Protein AF-A0A7W7R5I1-F1 (afdb_monomer_lite)

Secondary structure (DSSP, 8-state):
--TT-TTGGGS-S-TT----PPPTTHHHHHHHHHHHHH-HHHHHHHHHHHHHHHHHHHHHHTTTTTS-S-SSHHHHHHHHHHHHHHHHHHHHHHTT-EEETTEEE--PPP-

Organism: Kitasatospora kifunensis (NCBI:txid58351)

pLDDT: mean 91.66, std 8.2, range [49.97, 98.31]

InterPro domains:
  IPR025668 Transposase DDE domain [PF13751] (2-93)

Foldseek 3Di:
DLVPDPCNVVFDPDPVGDDDDDDPCNVVVVVVVVCCVPPVVNVVVCVVCVVVVVVLVCQLCPPPNPDFDDPDPVNSVVVSVVSSVVVVVVVQVVQAFDADPNDTDGDDDDD

Structure (mmCIF, N/CA/C/O backbone):
data_AF-A0A7W7R5I1-F1
#
_entry.id   AF-A0A7W7R5I1-F1
#
loop_
_atom_site.group_PDB
_atom_site.id
_atom_site.type_symbol
_atom_site.label_atom_id
_atom_site.label_alt_id
_atom_site.label_comp_id
_atom_site.label_asym_id
_atom_site.label_entity_id
_atom_site.label_seq_id
_atom_site.pdbx_PDB_ins_code
_atom_site.Cartn_x
_atom_site.Cartn_y
_atom_site.Cartn_z
_atom_site.occupancy
_atom_site.B_iso_or_equiv
_atom_site.auth_seq_id
_atom_site.auth_comp_id
_atom_site.auth_asym_id
_atom_site.auth_atom_id
_atom_site.pdbx_PDB_model_num
ATOM 1 N N . MET A 1 1 ? 39.784 -11.192 -30.274 1.00 63.62 1 MET A N 1
ATOM 2 C CA . MET A 1 1 ? 38.927 -10.208 -30.974 1.00 63.62 1 MET A CA 1
ATOM 3 C C . MET A 1 1 ? 38.379 -9.134 -30.011 1.00 63.62 1 MET A C 1
ATOM 5 O O . MET A 1 1 ? 37.207 -8.807 -30.057 1.00 63.62 1 MET A O 1
ATOM 9 N N . CYS A 1 2 ? 39.232 -8.565 -29.139 1.00 77.31 2 CYS A N 1
ATOM 10 C CA . CYS A 1 2 ? 38.885 -7.428 -28.259 1.00 77.31 2 CYS A CA 1
ATOM 11 C C . CYS A 1 2 ? 39.821 -6.221 -28.457 1.00 77.31 2 CYS A C 1
ATOM 13 O O . CYS A 1 2 ? 39.472 -5.108 -28.085 1.00 77.31 2 CYS A O 1
ATOM 15 N N . ALA A 1 3 ? 41.011 -6.432 -29.035 1.00 81.00 3 ALA A N 1
ATOM 16 C CA . ALA A 1 3 ? 42.006 -5.384 -29.261 1.00 81.00 3 ALA A CA 1
ATOM 17 C C . ALA A 1 3 ? 41.566 -4.351 -30.312 1.00 81.00 3 ALA A C 1
ATOM 19 O O . ALA A 1 3 ? 41.940 -3.193 -30.207 1.00 81.00 3 ALA A O 1
ATOM 20 N N . THR A 1 4 ? 40.741 -4.767 -31.274 1.00 89.06 4 THR A N 1
ATOM 21 C CA . THR A 1 4 ? 40.214 -3.937 -32.367 1.00 89.06 4 THR A CA 1
ATOM 22 C C . THR A 1 4 ? 38.795 -3.422 -32.107 1.00 89.06 4 THR A C 1
ATOM 24 O O . THR A 1 4 ? 38.190 -2.821 -32.987 1.00 89.06 4 THR A O 1
ATOM 27 N N . CYS A 1 5 ? 38.228 -3.672 -30.920 1.00 85.81 5 CYS A N 1
ATOM 28 C CA . CYS A 1 5 ? 36.870 -3.238 -30.605 1.00 85.81 5 CYS A CA 1
ATOM 29 C C . CYS A 1 5 ? 36.861 -1.736 -30.261 1.00 85.81 5 CYS A C 1
ATOM 31 O O . CYS A 1 5 ? 37.492 -1.355 -29.273 1.00 85.81 5 CYS A O 1
ATOM 33 N N . PRO A 1 6 ? 36.103 -0.889 -30.983 1.00 90.69 6 PRO A N 1
ATOM 34 C CA . PRO A 1 6 ? 36.037 0.552 -30.715 1.00 90.69 6 PRO A CA 1
ATOM 35 C C . PRO A 1 6 ? 35.393 0.897 -29.360 1.00 90.69 6 PRO A C 1
ATOM 37 O O . PRO A 1 6 ? 35.476 2.029 -28.901 1.00 90.69 6 PRO A O 1
ATOM 40 N N . LEU A 1 7 ? 34.758 -0.075 -28.695 1.00 88.75 7 LEU A N 1
ATOM 41 C CA . LEU A 1 7 ? 34.135 0.082 -27.377 1.00 88.75 7 LEU A CA 1
ATOM 42 C C . LEU A 1 7 ? 34.965 -0.537 -26.240 1.00 88.75 7 LEU A C 1
ATOM 44 O O . LEU A 1 7 ? 34.457 -0.672 -25.126 1.00 88.75 7 LEU A O 1
ATOM 48 N N . LYS A 1 8 ? 36.223 -0.930 -26.493 1.00 85.94 8 LYS A N 1
ATOM 49 C CA . LYS A 1 8 ? 37.097 -1.600 -25.511 1.00 85.94 8 LYS A CA 1
ATOM 50 C C . LYS A 1 8 ? 37.211 -0.818 -24.199 1.00 85.94 8 LYS A C 1
ATOM 52 O O . LYS A 1 8 ? 37.099 -1.426 -23.137 1.00 85.94 8 LYS A O 1
ATOM 57 N N . ASP A 1 9 ? 37.331 0.505 -24.272 1.00 87.00 9 ASP A N 1
ATOM 58 C CA . ASP A 1 9 ? 37.457 1.375 -23.091 1.00 87.00 9 ASP A CA 1
ATOM 59 C C . ASP A 1 9 ? 36.177 1.428 -22.244 1.00 87.00 9 ASP A C 1
ATOM 61 O O . ASP A 1 9 ? 36.212 1.752 -21.060 1.00 87.00 9 ASP A O 1
ATOM 65 N N . ARG A 1 10 ? 35.034 1.053 -22.830 1.00 87.50 10 ARG A N 1
ATOM 66 C CA . ARG A 1 10 ? 33.732 0.951 -22.153 1.00 87.50 10 ARG A CA 1
ATOM 67 C C . ARG A 1 10 ? 33.376 -0.487 -21.773 1.00 87.50 10 ARG A C 1
ATOM 69 O O . ARG A 1 10 ? 32.269 -0.740 -21.294 1.00 87.50 10 ARG A O 1
ATOM 76 N N . CYS A 1 11 ? 34.276 -1.437 -22.018 1.00 87.06 11 CYS A N 1
ATOM 77 C CA . CYS A 1 11 ? 34.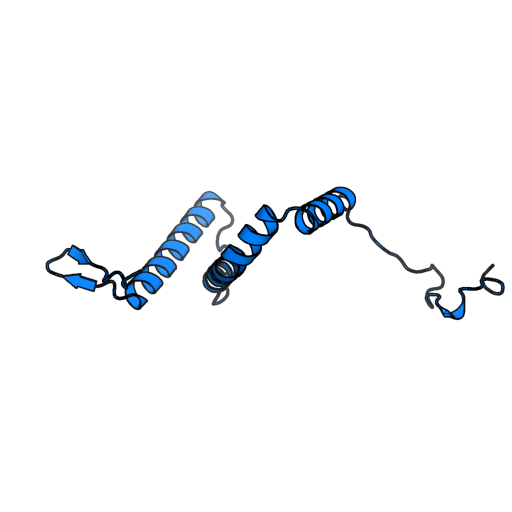017 -2.848 -21.795 1.00 87.06 11 CYS A CA 1
ATOM 78 C C . CYS A 1 11 ? 34.164 -3.230 -20.315 1.00 87.06 11 CYS A C 1
ATOM 80 O O . CYS A 1 11 ? 34.854 -2.608 -19.510 1.00 87.06 11 CYS A O 1
ATOM 82 N N . THR A 1 12 ? 33.497 -4.317 -19.961 1.00 86.44 12 THR A N 1
ATOM 83 C CA . THR A 1 12 ? 33.600 -4.987 -18.667 1.00 86.44 12 THR A CA 1
ATOM 84 C C . THR A 1 12 ? 34.975 -5.652 -18.540 1.00 86.44 12 THR A C 1
ATOM 86 O O . THR A 1 12 ? 35.450 -6.273 -19.487 1.00 86.44 12 THR A O 1
ATOM 89 N N . ARG A 1 13 ? 35.573 -5.629 -17.342 1.00 85.62 13 ARG A N 1
ATOM 90 C CA . ARG A 1 13 ? 36.823 -6.359 -17.049 1.00 85.62 13 ARG A CA 1
ATOM 91 C C . ARG A 1 13 ? 36.653 -7.886 -16.959 1.00 85.62 13 ARG A C 1
ATOM 93 O O . ARG A 1 13 ? 37.645 -8.599 -16.831 1.00 85.62 13 ARG A O 1
ATOM 100 N N . SER A 1 14 ? 35.420 -8.396 -17.003 1.00 86.06 14 SER A N 1
ATOM 101 C CA . SER A 1 14 ? 35.146 -9.835 -16.976 1.00 86.06 14 SER A CA 1
ATOM 102 C C . SER A 1 14 ? 35.659 -10.520 -18.241 1.00 86.06 14 SER A C 1
ATOM 104 O O . SER A 1 14 ? 35.306 -10.129 -19.355 1.00 86.06 14 SER A O 1
ATOM 106 N N . LYS A 1 15 ? 36.432 -11.595 -18.058 1.00 82.19 15 LYS A N 1
ATOM 107 C CA . LYS A 1 15 ? 36.947 -12.439 -19.148 1.00 82.19 15 LYS A CA 1
ATOM 108 C C . LYS A 1 15 ? 35.839 -13.209 -19.877 1.00 82.19 15 LYS A C 1
ATOM 110 O O . LYS A 1 15 ? 36.008 -13.534 -21.045 1.00 82.19 15 LYS A O 1
ATOM 115 N N . THR A 1 16 ? 34.718 -13.474 -19.205 1.00 83.44 16 THR A N 1
ATOM 116 C CA . THR A 1 16 ? 33.526 -14.139 -19.764 1.00 83.44 16 THR A CA 1
ATOM 117 C C . THR A 1 16 ? 32.436 -13.146 -20.181 1.00 83.44 16 THR A C 1
ATOM 119 O O . THR A 1 16 ? 31.349 -13.547 -20.584 1.00 83.44 16 THR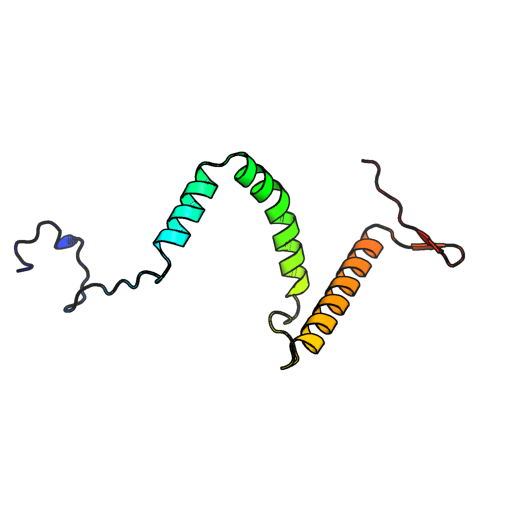 A O 1
ATOM 122 N N . GLY A 1 17 ? 32.720 -11.842 -20.102 1.00 83.56 17 GLY A N 1
ATOM 123 C CA . GLY A 1 17 ? 31.752 -10.783 -20.374 1.00 83.56 17 GLY A CA 1
ATOM 124 C C . GLY A 1 17 ? 30.833 -10.470 -19.188 1.00 83.56 17 GLY A C 1
ATOM 125 O O . GLY A 1 17 ? 30.932 -11.053 -18.105 1.00 83.56 17 GLY A O 1
ATOM 126 N N . ARG A 1 18 ? 29.951 -9.483 -19.382 1.00 86.75 18 ARG A N 1
ATOM 127 C CA . ARG A 1 18 ? 28.916 -9.109 -18.407 1.00 86.75 18 ARG A CA 1
ATOM 128 C C . ARG A 1 18 ? 27.740 -10.054 -18.574 1.00 86.75 18 ARG A C 1
ATOM 130 O O . ARG A 1 18 ? 27.120 -10.079 -19.631 1.00 86.75 18 ARG A O 1
ATOM 137 N N . VAL A 1 19 ? 27.399 -10.759 -17.503 1.00 86.62 19 VAL A N 1
ATOM 138 C CA . VAL A 1 19 ? 26.139 -11.493 -17.425 1.00 86.62 19 VAL A CA 1
ATOM 139 C C . VAL A 1 19 ? 25.035 -10.492 -17.102 1.00 86.62 19 VAL A C 1
ATOM 141 O O . VAL A 1 19 ? 25.127 -9.743 -16.128 1.00 86.62 19 VAL A O 1
ATOM 144 N N . PHE A 1 20 ? 24.010 -10.446 -17.946 1.00 87.38 20 PHE A N 1
ATOM 145 C CA . PHE A 1 20 ? 22.807 -9.663 -17.706 1.00 87.38 20 PHE A CA 1
ATOM 146 C C . PHE A 1 20 ? 21.599 -10.582 -17.823 1.00 87.38 20 PHE A C 1
ATOM 148 O O . PHE A 1 20 ? 21.306 -11.093 -18.900 1.00 87.38 20 PHE A O 1
ATOM 155 N N . SER A 1 21 ? 20.918 -10.793 -16.702 1.00 90.00 21 SER A N 1
ATOM 156 C CA . SER A 1 21 ? 19.688 -11.572 -16.666 1.00 90.00 21 SER A CA 1
ATOM 157 C C . SER A 1 21 ? 18.507 -10.640 -16.876 1.00 90.00 21 SER A C 1
ATOM 159 O O . SER A 1 21 ? 18.267 -9.733 -16.077 1.00 90.00 21 SER A O 1
ATOM 161 N N . VAL A 1 22 ? 17.767 -10.873 -17.953 1.00 90.06 22 VAL A N 1
ATOM 162 C CA . VAL A 1 22 ? 16.490 -10.211 -18.206 1.00 90.06 22 VAL A CA 1
ATOM 163 C C . VAL A 1 22 ? 15.392 -11.032 -17.539 1.00 90.06 22 VAL A C 1
ATOM 165 O O . VAL A 1 22 ? 15.409 -12.260 -17.589 1.00 90.06 22 VAL A O 1
ATOM 168 N N . HIS A 1 23 ? 14.450 -10.361 -16.877 1.00 92.31 23 HIS A N 1
ATOM 169 C CA . HIS A 1 23 ? 13.291 -11.027 -16.286 1.00 92.31 23 HIS A CA 1
ATOM 170 C C . HIS A 1 23 ? 12.477 -11.731 -17.383 1.00 92.31 23 HIS A C 1
ATOM 172 O O . HIS A 1 23 ? 12.269 -11.144 -18.442 1.00 92.31 23 HIS A O 1
ATOM 178 N N . ALA A 1 24 ? 11.976 -12.945 -17.135 1.00 95.00 24 ALA A N 1
ATOM 179 C CA . ALA A 1 24 ? 11.271 -13.733 -18.156 1.00 95.00 24 ALA A CA 1
ATOM 180 C C . ALA A 1 24 ? 10.056 -12.995 -18.761 1.00 95.00 24 ALA A C 1
ATOM 182 O O . ALA A 1 24 ? 9.727 -13.174 -19.924 1.00 95.00 24 ALA A O 1
ATOM 183 N N . GLN A 1 25 ? 9.421 -12.120 -17.978 1.00 96.31 25 GLN A N 1
ATOM 184 C CA . GLN A 1 25 ? 8.288 -11.280 -18.381 1.00 96.31 25 GLN A CA 1
ATOM 185 C C . GLN A 1 25 ? 8.690 -9.829 -18.710 1.00 96.31 25 GLN A C 1
ATOM 187 O O . GLN A 1 25 ? 7.909 -8.906 -18.478 1.00 96.31 25 GLN A O 1
ATOM 192 N N . TYR A 1 26 ? 9.917 -9.585 -19.177 1.00 95.19 26 TYR A N 1
ATOM 193 C CA . TYR A 1 26 ? 10.402 -8.225 -19.440 1.00 95.19 26 TYR A CA 1
ATOM 194 C C . TYR A 1 26 ? 9.487 -7.435 -20.375 1.00 95.19 26 TYR A C 1
ATOM 196 O O . TYR A 1 26 ? 9.171 -6.289 -20.062 1.00 95.19 26 TYR A O 1
ATOM 204 N N . ASP A 1 27 ? 9.005 -8.054 -21.450 1.00 96.50 27 ASP A N 1
ATOM 205 C CA . ASP A 1 27 ? 8.152 -7.372 -22.424 1.00 96.50 27 ASP A CA 1
ATOM 206 C C . ASP A 1 27 ? 6.823 -6.924 -21.806 1.00 96.50 27 ASP A C 1
ATOM 208 O O . ASP A 1 27 ? 6.394 -5.795 -22.033 1.00 96.50 27 ASP A O 1
ATOM 212 N N . LEU A 1 28 ? 6.229 -7.741 -20.924 1.00 96.75 28 LEU A N 1
ATOM 213 C CA . LEU A 1 28 ? 5.031 -7.362 -20.164 1.00 96.75 28 LEU A CA 1
ATOM 214 C C . LEU A 1 28 ? 5.310 -6.171 -19.238 1.00 96.75 28 LEU A C 1
ATOM 216 O O . LEU A 1 28 ? 4.542 -5.212 -19.195 1.00 96.75 28 LEU A O 1
ATOM 220 N N . LEU A 1 29 ? 6.434 -6.202 -18.516 1.00 96.12 29 LEU A N 1
ATOM 221 C CA . LEU A 1 29 ? 6.826 -5.103 -17.631 1.00 96.12 29 LEU A CA 1
ATOM 222 C C . LEU A 1 29 ? 7.156 -3.826 -18.412 1.00 96.12 29 LEU A C 1
ATOM 224 O O . LEU A 1 29 ? 6.975 -2.726 -17.891 1.00 96.12 29 LEU A O 1
ATOM 228 N N . LYS A 1 30 ? 7.699 -3.946 -19.624 1.00 96.44 30 LYS A N 1
ATOM 229 C CA . LYS A 1 30 ? 7.965 -2.812 -20.508 1.00 96.44 30 LYS A CA 1
ATOM 230 C C . LYS A 1 30 ? 6.650 -2.219 -21.010 1.00 96.44 30 LYS A C 1
ATOM 232 O O . LYS A 1 30 ? 6.439 -1.031 -20.810 1.00 96.44 30 LYS A O 1
ATOM 237 N N . ALA A 1 31 ? 5.749 -3.043 -21.544 1.00 96.44 31 ALA A N 1
ATOM 238 C CA . ALA A 1 31 ? 4.438 -2.606 -22.021 1.00 96.44 31 ALA A CA 1
ATOM 239 C C . ALA A 1 31 ? 3.627 -1.895 -20.926 1.00 96.44 31 ALA A C 1
ATOM 241 O O . ALA A 1 31 ? 3.080 -0.825 -21.167 1.00 96.44 31 ALA A O 1
ATOM 242 N N . ALA A 1 32 ? 3.626 -2.425 -19.697 1.00 95.88 32 ALA A N 1
ATOM 243 C CA . ALA A 1 32 ? 2.955 -1.783 -18.566 1.00 95.88 32 ALA A CA 1
ATOM 244 C C . ALA A 1 32 ? 3.556 -0.408 -18.214 1.00 95.88 32 ALA A C 1
ATOM 246 O O . ALA A 1 32 ? 2.822 0.517 -17.872 1.00 95.88 32 ALA A O 1
ATOM 247 N N . ARG A 1 33 ? 4.887 -0.249 -18.303 1.00 95.44 33 ARG A N 1
ATOM 248 C CA . ARG A 1 33 ? 5.542 1.056 -18.100 1.00 95.44 33 ARG A CA 1
ATOM 249 C C . ARG A 1 33 ? 5.218 2.032 -19.219 1.00 95.44 33 ARG A C 1
ATOM 251 O O . ARG A 1 33 ? 4.989 3.199 -18.926 1.00 95.44 33 ARG A O 1
ATOM 258 N N . ASP A 1 34 ? 5.204 1.556 -20.459 1.00 96.69 34 ASP A N 1
ATOM 259 C CA . ASP A 1 34 ? 4.873 2.373 -21.623 1.00 96.69 34 ASP A CA 1
ATOM 260 C C . ASP A 1 34 ? 3.425 2.876 -21.505 1.00 96.69 34 ASP A C 1
ATOM 262 O O . ASP A 1 34 ? 3.204 4.082 -21.566 1.00 96.69 34 ASP A O 1
ATOM 266 N N . GLN A 1 35 ? 2.470 1.991 -21.187 1.00 95.25 35 GLN A N 1
ATOM 267 C CA . GLN A 1 35 ? 1.078 2.360 -20.909 1.00 95.25 35 GLN A CA 1
ATOM 268 C C . GLN A 1 35 ? 0.985 3.408 -19.792 1.00 95.25 35 GLN A C 1
ATOM 270 O O . GLN A 1 35 ? 0.392 4.465 -19.985 1.00 95.25 35 GLN A O 1
ATOM 275 N N . ALA A 1 36 ? 1.615 3.153 -18.642 1.00 94.56 36 ALA A N 1
ATOM 276 C CA . ALA A 1 36 ? 1.635 4.082 -17.512 1.00 94.56 36 ALA A CA 1
ATOM 277 C C . ALA A 1 36 ? 2.247 5.454 -17.865 1.00 94.56 36 ALA A C 1
ATOM 279 O O . ALA A 1 36 ? 1.859 6.481 -17.306 1.00 94.56 36 ALA A O 1
ATOM 280 N N . ALA A 1 37 ? 3.219 5.496 -18.779 1.00 94.81 37 ALA A N 1
ATOM 281 C CA . ALA A 1 37 ? 3.854 6.731 -19.229 1.00 94.81 37 ALA A CA 1
ATOM 282 C C . ALA A 1 37 ? 2.979 7.536 -20.204 1.00 94.81 37 ALA A C 1
ATOM 284 O O . ALA A 1 37 ? 3.119 8.759 -20.260 1.00 94.81 37 ALA A O 1
ATOM 285 N N . THR A 1 38 ? 2.081 6.881 -20.942 1.00 96.50 38 THR A N 1
ATOM 286 C CA . THR A 1 38 ? 1.253 7.521 -21.975 1.00 96.50 38 THR A CA 1
ATOM 287 C C . THR A 1 38 ? -0.194 7.766 -21.567 1.00 96.50 38 THR A C 1
ATOM 289 O O . THR A 1 38 ? -0.849 8.573 -22.213 1.00 96.50 38 THR A O 1
ATOM 292 N N . ASP A 1 39 ? -0.697 7.089 -20.536 1.00 97.19 39 ASP A N 1
ATOM 293 C CA . ASP A 1 39 ? -2.084 7.183 -20.067 1.00 97.19 39 ASP A CA 1
ATOM 294 C C . ASP A 1 39 ? -2.231 8.277 -18.982 1.00 97.19 39 ASP A C 1
ATOM 296 O O . ASP A 1 39 ? -1.769 8.087 -17.847 1.00 97.19 39 ASP A O 1
ATOM 300 N N . PRO A 1 40 ? -2.836 9.445 -19.290 1.00 96.25 40 PRO A N 1
ATOM 301 C CA . PRO A 1 40 ? -2.946 10.548 -18.337 1.00 96.25 40 PRO A CA 1
ATOM 302 C C . PRO A 1 40 ? -3.878 10.239 -17.161 1.00 96.25 40 PRO A C 1
ATOM 304 O O . PRO A 1 40 ? -3.608 10.696 -16.047 1.00 96.25 40 PRO A O 1
ATOM 307 N N . ASP A 1 41 ? -4.931 9.451 -17.385 1.00 96.31 41 ASP A N 1
ATOM 308 C CA . ASP A 1 41 ? -5.908 9.094 -16.355 1.00 96.31 41 ASP A CA 1
ATOM 309 C C . ASP A 1 41 ? -5.282 8.122 -15.357 1.00 96.31 41 ASP A C 1
ATOM 311 O O . ASP A 1 41 ? -5.340 8.355 -14.144 1.00 96.31 41 ASP A O 1
ATOM 315 N N . TRP A 1 42 ? -4.556 7.116 -15.858 1.00 94.75 42 TRP A N 1
ATOM 316 C CA . TRP A 1 42 ? -3.750 6.226 -15.022 1.00 94.75 42 TRP A CA 1
ATOM 317 C C . TRP A 1 42 ? -2.764 7.017 -14.158 1.00 94.75 42 TRP A C 1
ATOM 319 O O . TRP A 1 42 ? -2.641 6.783 -12.953 1.00 94.75 42 TRP A O 1
ATOM 329 N N . GLN A 1 43 ? -2.065 7.994 -14.744 1.00 96.31 43 GLN A N 1
ATOM 330 C CA . GLN A 1 43 ? -1.100 8.802 -14.000 1.00 96.31 43 GLN A CA 1
ATOM 331 C C . GLN A 1 43 ? -1.758 9.681 -12.941 1.00 96.31 43 GLN A C 1
ATOM 333 O O . GLN A 1 43 ? -1.207 9.830 -11.844 1.00 96.31 43 GLN A O 1
ATOM 338 N N . ALA A 1 44 ? -2.892 10.299 -13.266 1.00 96.50 44 ALA A N 1
ATOM 339 C CA . ALA A 1 44 ? -3.639 11.134 -12.338 1.00 96.50 44 ALA A CA 1
ATOM 340 C C . ALA A 1 44 ? -4.130 10.304 -11.147 1.00 96.50 44 ALA A C 1
ATOM 342 O O . ALA A 1 44 ? -3.902 10.686 -9.995 1.00 96.50 44 ALA A O 1
ATOM 343 N N . GLU A 1 45 ? -4.716 9.135 -11.410 1.00 95.25 45 GLU A N 1
ATOM 344 C CA . GLU A 1 45 ? -5.176 8.206 -10.381 1.00 95.25 45 GLU A CA 1
ATOM 345 C C . GLU A 1 45 ? -4.013 7.708 -9.513 1.00 95.25 45 GLU A C 1
ATOM 347 O O . GLU A 1 45 ? -4.054 7.821 -8.282 1.00 95.25 45 GLU A O 1
ATOM 352 N N . TYR A 1 46 ? -2.929 7.242 -10.138 1.00 94.56 46 TYR A N 1
ATOM 353 C CA . TYR A 1 46 ? -1.747 6.755 -9.433 1.00 94.56 46 TYR A CA 1
ATOM 354 C C . TYR A 1 46 ? -1.131 7.837 -8.542 1.00 94.56 46 TYR A C 1
ATOM 356 O O . TYR A 1 46 ? -0.849 7.585 -7.371 1.00 94.56 46 TYR A O 1
ATOM 364 N N . ARG A 1 47 ? -0.952 9.068 -9.040 1.00 94.38 47 ARG A N 1
ATOM 365 C CA . ARG A 1 47 ? -0.404 10.180 -8.239 1.00 94.38 47 ARG A CA 1
ATOM 366 C C . ARG A 1 47 ? -1.328 10.569 -7.088 1.00 94.38 47 ARG A C 1
ATOM 368 O O . ARG A 1 47 ? -0.832 10.845 -5.996 1.00 94.38 47 ARG A O 1
ATOM 375 N N . ARG A 1 48 ? -2.647 10.561 -7.308 1.00 96.00 48 ARG A N 1
ATOM 376 C CA . ARG A 1 48 ? -3.650 10.874 -6.280 1.00 96.00 48 ARG A CA 1
ATOM 377 C C . ARG A 1 48 ? -3.634 9.854 -5.144 1.00 96.00 48 ARG A C 1
ATOM 379 O O . ARG A 1 48 ? -3.639 10.240 -3.976 1.00 96.00 48 ARG A O 1
ATOM 386 N N . TRP A 1 49 ? -3.601 8.564 -5.471 1.00 95.38 49 TRP A N 1
ATOM 387 C CA . TRP A 1 49 ? -3.825 7.498 -4.489 1.00 95.38 49 TRP A CA 1
ATOM 388 C C . TRP A 1 49 ? -2.564 6.815 -3.980 1.00 95.38 49 TRP A C 1
ATOM 390 O O . TRP A 1 49 ? -2.591 6.227 -2.897 1.00 95.38 49 TRP A O 1
ATOM 400 N N . ARG A 1 50 ? -1.430 6.927 -4.674 1.00 95.06 50 ARG A N 1
ATOM 401 C CA . ARG A 1 50 ? -0.193 6.292 -4.213 1.00 95.06 50 ARG A CA 1
ATOM 402 C C . ARG A 1 50 ? 0.248 6.765 -2.825 1.00 95.06 50 ARG A C 1
ATOM 404 O O . ARG A 1 50 ? 0.499 5.901 -1.986 1.00 95.06 50 ARG A O 1
ATOM 411 N N . PRO A 1 51 ? 0.345 8.074 -2.522 1.00 95.94 51 PRO A N 1
ATOM 412 C CA . PRO A 1 51 ? 0.799 8.508 -1.202 1.00 95.94 51 PRO A CA 1
ATOM 413 C C . PRO A 1 51 ? -0.036 7.963 -0.024 1.00 95.94 51 PRO A C 1
ATOM 415 O O . PRO A 1 51 ? 0.571 7.482 0.940 1.00 95.94 51 PRO A O 1
ATOM 418 N N . PRO A 1 52 ? -1.388 7.997 -0.042 1.00 92.69 52 PRO A N 1
ATOM 419 C CA . PRO A 1 52 ? -2.171 7.396 1.036 1.00 92.69 52 PRO A CA 1
ATOM 420 C C . PRO A 1 52 ? -2.067 5.863 1.073 1.00 92.69 52 PRO A C 1
ATOM 422 O O . PRO A 1 52 ? -1.982 5.313 2.172 1.00 92.69 52 PRO A O 1
ATOM 425 N N . LEU A 1 53 ? -2.001 5.178 -0.077 1.00 93.38 53 LEU A N 1
ATOM 426 C CA . LEU A 1 53 ? -1.841 3.717 -0.132 1.00 93.38 53 LEU A CA 1
ATOM 427 C C . LEU A 1 53 ? -0.513 3.255 0.482 1.00 93.38 53 LEU A C 1
ATOM 429 O O . LEU A 1 53 ? -0.507 2.408 1.373 1.00 93.38 53 LEU A O 1
ATOM 433 N N . GLU A 1 54 ? 0.609 3.853 0.082 1.00 95.25 54 GLU A N 1
ATOM 434 C CA . GLU A 1 54 ? 1.943 3.521 0.611 1.00 95.25 54 GLU A CA 1
ATOM 435 C C . GLU A 1 54 ? 2.025 3.773 2.125 1.00 95.25 54 GLU A C 1
ATOM 437 O O . GLU A 1 54 ? 2.647 3.019 2.878 1.00 95.25 54 GLU A O 1
ATOM 442 N N . ARG A 1 55 ? 1.334 4.812 2.611 1.00 93.88 55 ARG A N 1
ATOM 443 C CA . ARG A 1 55 ? 1.219 5.098 4.045 1.00 93.88 55 ARG A CA 1
ATOM 444 C C . ARG A 1 55 ? 0.429 4.019 4.785 1.00 93.88 55 ARG A C 1
ATOM 446 O O . ARG A 1 55 ? 0.858 3.593 5.858 1.00 93.88 55 ARG A O 1
ATOM 453 N N . ALA A 1 56 ? -0.690 3.565 4.220 1.00 92.25 56 ALA A N 1
ATOM 454 C CA . ALA A 1 56 ? -1.480 2.476 4.788 1.00 92.25 56 ALA A CA 1
ATOM 455 C C . ALA A 1 56 ? -0.672 1.169 4.834 1.00 92.25 56 ALA A C 1
ATOM 457 O O . ALA A 1 56 ? -0.630 0.518 5.880 1.00 92.25 56 ALA A O 1
ATOM 458 N N . ILE A 1 57 ? 0.056 0.842 3.759 1.00 93.62 57 ILE A N 1
ATOM 459 C CA . ILE A 1 57 ? 0.972 -0.308 3.703 1.00 93.62 57 ILE A CA 1
ATOM 460 C C . ILE A 1 57 ? 2.057 -0.182 4.779 1.00 93.62 57 ILE A C 1
ATOM 462 O O . ILE A 1 57 ? 2.307 -1.135 5.514 1.00 93.62 57 ILE A O 1
ATOM 466 N N . SER A 1 58 ? 2.667 0.996 4.935 1.00 95.56 58 SER A N 1
ATOM 467 C CA . SER A 1 58 ? 3.685 1.243 5.964 1.00 95.56 58 SER A CA 1
ATOM 468 C C . SER A 1 58 ? 3.158 0.983 7.380 1.00 95.56 58 SER A C 1
ATOM 470 O O . SER A 1 58 ? 3.806 0.292 8.168 1.00 95.56 58 SER A O 1
ATOM 472 N N . TRP A 1 59 ? 1.947 1.449 7.708 1.00 95.38 59 TRP A N 1
ATOM 473 C CA . TRP A 1 59 ? 1.311 1.152 8.997 1.00 95.38 59 TRP A CA 1
ATOM 474 C C . TRP A 1 59 ? 0.980 -0.327 9.165 1.00 95.38 59 TRP A C 1
ATOM 476 O O . TRP A 1 59 ? 1.166 -0.878 10.254 1.00 95.38 59 TRP A O 1
ATOM 486 N N . LEU A 1 60 ? 0.527 -0.968 8.090 1.00 95.56 60 LEU A N 1
ATOM 487 C CA . LEU A 1 60 ? 0.224 -2.388 8.080 1.00 95.56 60 LEU A CA 1
ATOM 488 C C . LEU A 1 60 ? 1.468 -3.211 8.411 1.00 95.56 60 LEU A C 1
ATOM 490 O O . LEU A 1 60 ? 1.407 -4.063 9.291 1.00 95.56 60 LEU A O 1
ATOM 494 N N . VAL A 1 61 ? 2.622 -2.915 7.817 1.00 96.25 61 VAL A N 1
ATOM 495 C CA . VAL A 1 61 ? 3.844 -3.711 8.033 1.00 96.25 61 VAL A CA 1
ATOM 496 C C . VAL A 1 61 ? 4.710 -3.238 9.207 1.00 96.25 61 VAL A C 1
ATOM 498 O O . VAL A 1 61 ? 5.692 -3.897 9.560 1.00 96.25 61 VAL A O 1
ATOM 501 N N . ALA A 1 62 ? 4.365 -2.111 9.837 1.00 95.44 62 ALA A N 1
ATOM 502 C CA . ALA A 1 62 ? 5.100 -1.555 10.971 1.00 95.44 62 ALA A CA 1
ATOM 503 C C . ALA A 1 62 ? 5.225 -2.551 12.137 1.00 95.44 62 ALA A C 1
ATOM 505 O O . ALA A 1 62 ? 4.364 -3.409 12.345 1.00 95.44 62 ALA A O 1
ATOM 506 N N . LYS A 1 63 ? 6.273 -2.391 12.956 1.00 93.44 63 LYS A N 1
ATOM 507 C CA . LYS A 1 63 ? 6.545 -3.220 14.149 1.00 93.44 63 LYS A CA 1
ATOM 508 C C . LYS A 1 63 ? 6.728 -4.719 13.840 1.00 93.44 63 LYS A C 1
ATOM 510 O O . LYS A 1 63 ? 6.173 -5.561 14.533 1.00 93.44 63 LYS A O 1
ATOM 515 N N . GLY A 1 64 ? 7.463 -5.047 12.774 1.00 93.69 64 GLY A N 1
ATOM 516 C CA . GLY A 1 64 ? 7.830 -6.433 12.435 1.00 93.69 64 GLY A CA 1
ATOM 517 C C . GLY A 1 64 ? 6.776 -7.233 11.657 1.00 93.69 64 GLY A C 1
ATOM 518 O O . GLY A 1 64 ? 6.978 -8.411 11.392 1.00 93.69 64 GLY A O 1
ATOM 519 N N . ASN A 1 65 ? 5.686 -6.603 11.218 1.00 94.88 65 ASN A N 1
ATOM 520 C CA . ASN A 1 65 ? 4.532 -7.274 10.606 1.00 94.88 65 ASN A CA 1
ATOM 521 C C . ASN A 1 65 ? 4.641 -7.405 9.073 1.00 94.88 65 ASN A C 1
ATOM 523 O O . ASN A 1 65 ? 3.640 -7.355 8.365 1.00 94.88 65 ASN A O 1
ATOM 527 N N . ARG A 1 66 ? 5.863 -7.548 8.538 1.00 95.25 66 ARG A N 1
ATOM 528 C CA . ARG A 1 66 ? 6.100 -7.787 7.096 1.00 95.25 66 ARG A CA 1
ATOM 529 C C . ARG A 1 66 ? 5.752 -9.210 6.658 1.00 95.25 66 ARG A C 1
ATOM 531 O O . ARG A 1 66 ? 5.663 -9.469 5.463 1.00 95.25 66 ARG A O 1
ATOM 538 N N . ARG A 1 67 ? 5.616 -10.133 7.610 1.00 95.12 67 ARG A N 1
ATOM 539 C CA . ARG A 1 67 ? 5.235 -11.526 7.381 1.00 95.12 67 ARG A CA 1
ATOM 540 C C . ARG A 1 67 ? 4.005 -11.839 8.212 1.00 95.12 67 ARG A C 1
ATOM 542 O O . ARG A 1 67 ? 3.870 -11.348 9.330 1.00 95.12 67 ARG A O 1
ATOM 549 N N . VAL A 1 68 ? 3.136 -12.659 7.646 1.00 95.25 68 VAL A N 1
ATOM 550 C CA . VAL A 1 68 ? 1.971 -13.196 8.341 1.00 95.25 68 VAL A CA 1
ATOM 551 C C . VAL A 1 68 ? 2.402 -14.333 9.285 1.00 95.25 68 VAL A C 1
ATOM 553 O O . VAL A 1 68 ? 3.389 -15.016 8.994 1.00 95.25 68 VAL A O 1
ATOM 556 N N . PRO A 1 69 ? 1.734 -14.521 10.436 1.00 94.69 69 PRO A N 1
ATOM 557 C CA . PRO A 1 69 ? 2.235 -15.402 11.494 1.00 94.69 69 PRO A CA 1
ATOM 558 C C . PRO A 1 69 ? 1.871 -16.883 11.316 1.00 94.69 69 PRO A C 1
ATOM 560 O O . PRO A 1 69 ? 2.484 -17.733 11.962 1.00 94.69 69 PRO A O 1
ATOM 563 N N . TYR A 1 70 ? 0.888 -17.219 10.477 1.00 96.75 70 TYR A N 1
ATOM 564 C CA . TYR A 1 70 ? 0.399 -18.590 10.317 1.00 96.75 70 TYR A CA 1
ATOM 565 C C . TYR A 1 70 ? 0.871 -19.217 9.001 1.00 96.75 70 TYR A C 1
ATOM 567 O O . TYR A 1 70 ? 1.245 -18.531 8.053 1.00 96.75 70 TYR A O 1
ATOM 575 N N . ARG A 1 71 ? 0.838 -20.552 8.924 1.00 96.19 71 ARG A N 1
ATOM 576 C CA . ARG A 1 71 ? 1.089 -21.300 7.675 1.00 96.19 71 ARG A CA 1
ATOM 577 C C . ARG A 1 71 ? -0.157 -21.444 6.793 1.00 96.19 71 ARG A C 1
ATOM 579 O O . ARG A 1 71 ? -0.042 -21.872 5.655 1.00 96.19 71 ARG A O 1
ATOM 586 N N . ASP A 1 72 ? -1.325 -21.106 7.330 1.00 97.44 72 ASP A N 1
ATOM 587 C CA . ASP A 1 72 ? -2.625 -21.285 6.688 1.00 97.44 72 ASP A CA 1
ATOM 588 C C . ASP A 1 72 ? -3.166 -19.958 6.134 1.00 97.44 72 ASP A C 1
ATOM 590 O O . ASP A 1 72 ? -3.039 -18.915 6.781 1.00 97.44 72 ASP A O 1
ATOM 594 N N . VAL A 1 73 ? -3.775 -19.998 4.945 1.00 97.56 73 VAL A N 1
ATOM 595 C CA . VAL A 1 73 ? -4.273 -18.801 4.247 1.00 97.56 73 VAL A CA 1
ATOM 596 C C . VAL A 1 73 ? -5.448 -18.166 4.987 1.00 97.56 73 VAL A C 1
ATOM 598 O O . VAL A 1 73 ? -5.432 -16.957 5.194 1.00 97.56 73 VAL A O 1
ATOM 601 N N . ILE A 1 74 ? -6.422 -18.953 5.451 1.00 98.31 74 ILE A N 1
ATOM 602 C CA . ILE A 1 74 ? -7.635 -18.444 6.114 1.00 98.31 74 ILE A CA 1
ATOM 603 C C . ILE A 1 74 ? -7.273 -17.773 7.442 1.00 98.31 74 ILE A C 1
ATOM 605 O O . ILE A 1 74 ? -7.751 -16.680 7.760 1.00 98.31 74 ILE A O 1
ATOM 609 N N . LYS A 1 75 ? -6.372 -18.392 8.212 1.00 97.94 75 LYS A N 1
ATOM 610 C CA . LYS A 1 75 ? -5.874 -17.808 9.468 1.00 97.94 75 LYS A CA 1
ATOM 611 C C . LYS A 1 75 ? -5.138 -16.494 9.228 1.00 97.94 75 LYS A C 1
ATOM 613 O O . LYS A 1 75 ? -5.302 -15.548 9.997 1.00 97.94 75 LYS A O 1
ATOM 618 N N . ASN A 1 76 ? -4.329 -16.425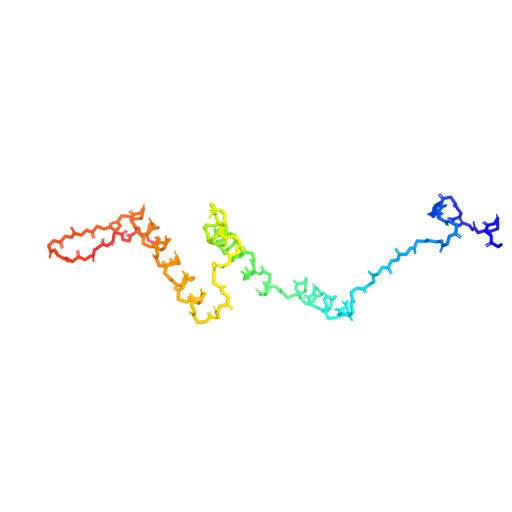 8.174 1.00 97.75 76 ASN A N 1
ATOM 619 C CA . ASN A 1 76 ? -3.604 -15.208 7.820 1.00 97.75 76 ASN A CA 1
ATOM 620 C C . ASN A 1 76 ? -4.522 -14.107 7.293 1.00 97.75 76 ASN A C 1
ATOM 622 O O . ASN A 1 76 ? -4.303 -12.944 7.621 1.00 97.75 76 ASN A O 1
ATOM 626 N N . ASP A 1 77 ? -5.555 -14.463 6.534 1.00 97.62 77 ASP A N 1
ATOM 627 C CA . ASP A 1 77 ? -6.573 -13.524 6.076 1.00 97.62 77 ASP A CA 1
ATOM 628 C C . ASP A 1 77 ? -7.332 -12.916 7.265 1.00 97.62 77 ASP A C 1
ATOM 630 O O . ASP A 1 77 ? -7.403 -11.695 7.408 1.00 97.62 77 ASP A O 1
ATOM 634 N N . THR A 1 78 ? -7.773 -13.755 8.207 1.00 97.88 78 THR A N 1
ATOM 635 C CA . THR A 1 78 ? -8.422 -13.301 9.450 1.00 97.88 78 THR A CA 1
ATOM 636 C C . THR A 1 78 ? -7.499 -12.389 10.264 1.00 97.88 78 THR A C 1
ATOM 638 O O . THR A 1 78 ? -7.909 -11.340 10.765 1.00 97.88 78 THR A O 1
ATOM 641 N N . TRP A 1 79 ? -6.222 -12.760 10.389 1.00 96.88 79 TRP A N 1
ATOM 642 C CA . TRP A 1 79 ? -5.220 -11.942 11.074 1.00 96.88 79 TRP A CA 1
ATOM 643 C C . TRP A 1 79 ? -5.034 -10.576 10.415 1.00 96.88 79 TRP A C 1
ATOM 645 O O . TRP A 1 79 ? -4.969 -9.556 11.108 1.00 96.88 79 TRP A O 1
ATOM 655 N N . LEU A 1 80 ? -4.974 -10.551 9.083 1.00 96.31 80 LEU A N 1
ATOM 656 C CA . LEU A 1 80 ? -4.807 -9.331 8.310 1.00 96.31 80 LEU A CA 1
ATOM 657 C C . LEU A 1 80 ? -6.009 -8.397 8.491 1.00 96.31 80 LEU A C 1
ATOM 659 O O . LEU A 1 80 ? -5.813 -7.213 8.774 1.00 96.31 80 LEU A O 1
ATOM 663 N N . HIS A 1 81 ? -7.230 -8.933 8.420 1.00 96.56 81 HIS A N 1
ATOM 664 C CA . HIS A 1 81 ? -8.467 -8.188 8.659 1.00 96.56 81 HIS A CA 1
ATOM 665 C C . HIS A 1 81 ? -8.523 -7.602 10.071 1.00 96.56 81 HIS A C 1
ATOM 667 O O . HIS A 1 81 ? -8.771 -6.406 10.231 1.00 96.56 81 HIS A O 1
ATOM 673 N N . ASN A 1 82 ? -8.208 -8.397 11.097 1.00 96.62 82 ASN A N 1
ATOM 674 C CA . ASN A 1 82 ? -8.177 -7.922 12.483 1.00 96.62 82 ASN A CA 1
ATOM 675 C C . ASN A 1 82 ? -7.161 -6.790 12.678 1.00 96.62 82 ASN A C 1
ATOM 677 O O . ASN A 1 82 ? -7.437 -5.784 13.336 1.00 96.62 82 ASN A O 1
ATOM 681 N N . ARG A 1 83 ? -5.980 -6.917 12.068 1.00 95.94 83 ARG A N 1
ATOM 682 C CA . ARG A 1 83 ? -4.950 -5.880 12.117 1.00 95.94 83 ARG A CA 1
ATOM 683 C C . ARG A 1 83 ? -5.381 -4.604 11.393 1.00 95.94 83 ARG A C 1
ATOM 685 O O . ARG A 1 83 ? -5.177 -3.512 11.925 1.00 95.94 83 ARG A O 1
ATOM 692 N N . ALA A 1 84 ? -5.969 -4.729 10.206 1.00 96.19 84 ALA A N 1
ATOM 693 C CA . ALA A 1 84 ? -6.498 -3.600 9.448 1.00 96.19 84 ALA A CA 1
ATOM 694 C C . ALA A 1 84 ? -7.615 -2.883 10.223 1.00 96.19 84 ALA A C 1
ATOM 696 O O . ALA A 1 84 ? -7.583 -1.659 10.346 1.00 96.19 84 ALA A O 1
ATOM 697 N N . ALA A 1 85 ? -8.535 -3.633 10.838 1.00 96.81 85 ALA A N 1
ATOM 698 C CA . ALA A 1 85 ? -9.595 -3.090 11.683 1.00 96.81 85 ALA A CA 1
ATOM 699 C C . ALA A 1 85 ? -9.032 -2.289 12.868 1.00 96.81 85 ALA A C 1
ATOM 701 O O . ALA A 1 85 ? -9.464 -1.163 13.110 1.00 96.81 85 ALA A O 1
ATOM 702 N N . ALA A 1 86 ? -8.011 -2.808 13.558 1.00 95.69 86 ALA A N 1
ATOM 703 C CA . ALA A 1 86 ? -7.358 -2.093 14.656 1.00 95.69 86 ALA A CA 1
ATOM 704 C C . ALA A 1 86 ? -6.663 -0.796 14.195 1.00 95.69 86 ALA A C 1
ATOM 706 O O . ALA A 1 86 ? -6.725 0.229 14.880 1.00 95.69 86 ALA A O 1
ATOM 707 N N . LEU A 1 87 ? -6.015 -0.808 13.024 1.00 95.25 87 LEU A N 1
ATOM 708 C CA . LEU A 1 87 ? -5.399 0.389 12.439 1.00 95.25 87 LEU A CA 1
ATOM 709 C C . LEU A 1 87 ? -6.446 1.437 12.041 1.00 95.25 87 LEU A C 1
ATOM 711 O O . LEU A 1 87 ? -6.236 2.624 12.308 1.00 95.25 87 LEU A O 1
ATOM 715 N N . ASN A 1 88 ? -7.566 1.001 11.462 1.00 94.31 88 ASN A N 1
ATOM 716 C CA . ASN A 1 88 ? -8.698 1.859 11.122 1.00 94.31 88 ASN A CA 1
ATOM 717 C C . ASN A 1 88 ? -9.314 2.474 12.378 1.00 94.31 88 ASN A C 1
ATOM 719 O O . ASN A 1 88 ? -9.481 3.688 12.433 1.00 94.31 88 ASN A O 1
ATOM 723 N N . LEU A 1 89 ? -9.554 1.676 13.422 1.00 94.44 89 LEU A N 1
ATOM 724 C CA . LEU A 1 89 ? -10.061 2.169 14.702 1.00 94.44 89 LEU A CA 1
ATOM 725 C C . LEU A 1 89 ? -9.126 3.220 15.308 1.00 94.44 89 LEU A C 1
ATOM 727 O O . LEU A 1 89 ? -9.573 4.302 15.677 1.00 94.44 89 LEU A O 1
ATOM 731 N N . ARG A 1 90 ? -7.813 2.960 15.337 1.00 93.56 90 ARG A N 1
ATOM 732 C CA . ARG A 1 90 ? -6.819 3.942 15.798 1.00 93.56 90 ARG A CA 1
ATOM 733 C C . ARG A 1 90 ? -6.885 5.241 14.992 1.00 93.56 90 ARG A C 1
ATOM 735 O O . ARG A 1 90 ? -6.772 6.323 15.559 1.00 93.56 90 ARG A O 1
ATOM 742 N N . ARG A 1 91 ? -7.046 5.149 13.668 1.00 91.12 91 ARG A N 1
ATOM 743 C CA . ARG A 1 91 ? -7.180 6.327 12.803 1.00 91.12 91 ARG A CA 1
ATOM 744 C C . ARG A 1 91 ? -8.456 7.100 13.116 1.00 91.12 91 ARG A C 1
ATOM 746 O O . ARG A 1 91 ? -8.377 8.315 13.226 1.00 91.12 91 ARG A O 1
ATOM 753 N N . LEU A 1 92 ? -9.586 6.415 13.270 1.00 93.19 92 LEU A N 1
ATOM 754 C CA . LEU A 1 92 ? -10.865 7.034 13.611 1.00 93.19 92 LEU A CA 1
ATOM 755 C C . LEU A 1 92 ? -10.792 7.741 14.968 1.00 93.19 92 LEU A C 1
ATOM 757 O O . LEU A 1 92 ? -11.197 8.892 15.059 1.00 93.19 92 LEU A O 1
ATOM 761 N N . ILE A 1 93 ? -10.198 7.111 15.988 1.00 93.62 93 ILE A N 1
ATOM 762 C CA . ILE A 1 93 ? -9.967 7.731 17.306 1.00 93.62 93 ILE A CA 1
ATOM 763 C C . ILE A 1 93 ? -9.150 9.021 17.161 1.00 93.62 93 ILE A C 1
ATOM 765 O O . ILE A 1 93 ? -9.544 10.060 17.679 1.00 93.62 93 ILE A O 1
ATOM 769 N N . ASN A 1 94 ? -8.065 8.996 16.382 1.00 91.50 94 ASN A N 1
ATOM 770 C CA . ASN A 1 94 ? -7.257 10.194 16.120 1.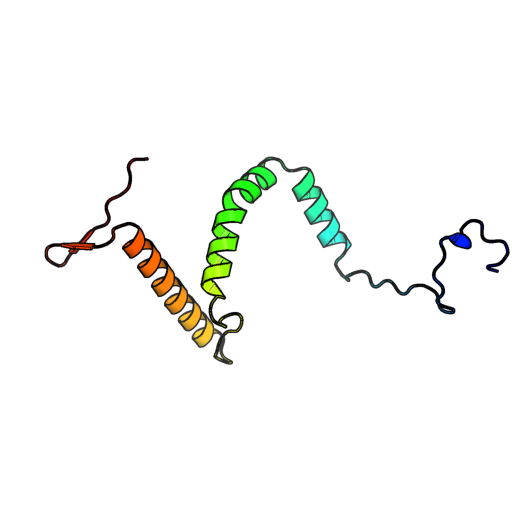00 91.50 94 ASN A CA 1
ATOM 771 C C . ASN A 1 94 ? -8.006 11.288 15.337 1.00 91.50 94 ASN A C 1
ATOM 773 O O . ASN A 1 94 ? -7.589 12.440 15.364 1.00 91.50 94 ASN A O 1
ATOM 777 N N . LEU A 1 95 ? -9.070 10.930 14.614 1.00 92.00 95 LEU A N 1
ATOM 778 C CA . LEU A 1 95 ? -9.954 11.857 13.904 1.00 92.00 95 LEU A CA 1
ATOM 779 C C . LEU A 1 95 ? -11.156 12.299 14.759 1.00 92.00 95 LEU A C 1
ATOM 781 O O . LEU A 1 95 ? -12.054 12.956 14.245 1.00 92.00 95 LEU A O 1
ATOM 785 N N . GLY A 1 96 ? -11.186 11.953 16.048 1.00 93.12 96 GLY A N 1
ATOM 786 C CA . GLY A 1 96 ? -12.245 12.373 16.965 1.00 93.12 96 GLY A CA 1
ATOM 787 C C . GLY A 1 96 ? -13.412 11.394 17.082 1.00 93.12 96 GLY A C 1
ATOM 788 O O . GLY A 1 96 ? -14.485 11.792 17.531 1.00 93.12 96 GLY A O 1
ATOM 789 N N . LEU A 1 97 ? -13.234 10.122 16.700 1.00 94.56 97 LEU A N 1
ATOM 790 C CA . LEU A 1 97 ? -14.190 9.076 17.067 1.00 94.56 97 LEU A CA 1
ATOM 791 C C . LEU A 1 97 ? -14.274 8.987 18.596 1.00 94.56 97 LEU A C 1
ATOM 793 O O . LEU A 1 97 ? -13.288 8.686 19.268 1.00 94.56 97 LEU A O 1
ATOM 797 N N . THR A 1 98 ? -15.472 9.206 19.122 1.00 93.50 98 THR A N 1
ATOM 798 C CA . THR A 1 98 ? -15.801 9.144 20.545 1.00 93.50 98 THR A CA 1
ATOM 799 C C . THR A 1 98 ? -17.089 8.350 20.762 1.00 93.50 98 THR A C 1
ATOM 801 O O . THR A 1 98 ? -17.777 7.981 19.805 1.00 93.50 98 THR A O 1
ATOM 804 N N . ARG A 1 99 ? -17.410 8.052 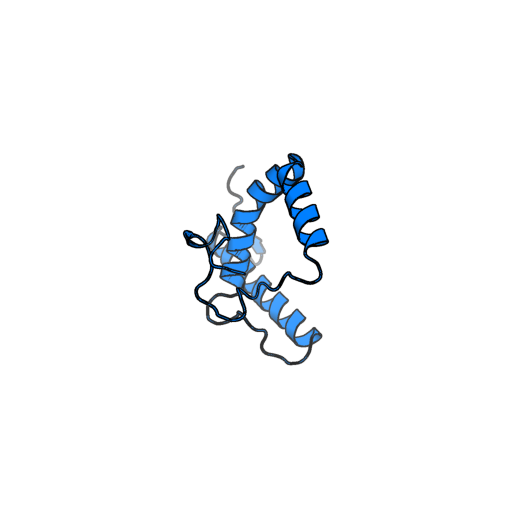22.022 1.00 92.75 99 ARG A N 1
ATOM 805 C CA . ARG A 1 99 ? -18.632 7.347 22.409 1.00 92.75 99 ARG A CA 1
ATOM 806 C C . ARG A 1 99 ? -19.492 8.248 23.291 1.00 92.75 99 ARG A C 1
ATOM 808 O O . ARG A 1 99 ? -19.085 8.586 24.397 1.00 92.75 99 ARG A O 1
ATOM 815 N N . THR A 1 100 ? -20.696 8.565 22.827 1.00 91.44 100 THR A N 1
ATOM 816 C CA . THR A 1 100 ? -21.666 9.418 23.528 1.00 91.44 100 THR A CA 1
ATOM 817 C C . THR A 1 100 ? -22.974 8.650 23.692 1.00 91.44 100 THR A C 1
ATOM 819 O O . THR A 1 100 ? -23.509 8.120 22.719 1.00 91.44 100 THR A O 1
ATOM 822 N N . ASN A 1 101 ? -23.481 8.544 24.926 1.00 91.81 101 ASN A N 1
ATOM 823 C CA . ASN A 1 101 ? -24.722 7.822 25.258 1.00 91.81 101 ASN A CA 1
ATOM 824 C C . ASN A 1 101 ? -24.786 6.400 24.663 1.00 91.81 101 ASN A C 1
ATOM 826 O O . ASN A 1 101 ? -25.784 5.987 24.081 1.00 91.81 101 ASN A O 1
ATOM 830 N N . GLY A 1 102 ? -23.677 5.657 24.743 1.00 92.62 102 GLY A N 1
ATOM 831 C CA . GLY A 1 102 ? -23.581 4.290 24.222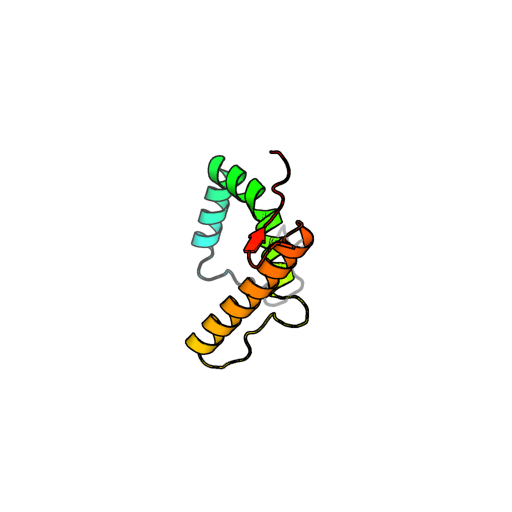 1.00 92.62 102 GLY A CA 1
ATOM 832 C C . GLY A 1 102 ? -23.339 4.175 22.712 1.00 92.62 102 GLY A C 1
ATOM 833 O O . GLY A 1 102 ? -22.934 3.095 22.275 1.00 92.62 102 GLY A O 1
ATOM 834 N N . THR A 1 103 ? -23.465 5.266 21.952 1.00 93.31 103 THR A N 1
ATOM 835 C CA . THR A 1 103 ? -23.329 5.312 20.486 1.00 93.31 103 THR A CA 1
ATOM 836 C C . THR A 1 103 ? -21.961 5.848 20.067 1.00 93.31 103 THR A C 1
ATOM 838 O O . THR A 1 103 ? -21.405 6.727 20.722 1.00 93.31 103 THR A O 1
ATOM 841 N N . TRP A 1 104 ? -21.401 5.321 18.978 1.00 93.25 104 TRP A N 1
ATOM 842 C CA . TRP A 1 104 ? -20.160 5.827 18.387 1.00 93.25 104 TRP A CA 1
ATOM 843 C C . TRP A 1 104 ? -20.440 7.031 17.485 1.00 93.25 104 TRP A C 1
ATOM 845 O O . TRP A 1 104 ? -21.290 6.957 16.602 1.00 93.25 104 TRP A O 1
ATOM 855 N N . THR A 1 105 ? -19.707 8.124 17.682 1.00 93.81 105 THR A N 1
ATOM 856 C CA . THR A 1 105 ? -19.847 9.372 16.916 1.00 93.81 105 THR A CA 1
ATOM 857 C C . THR A 1 105 ? -18.479 9.873 16.475 1.00 93.81 105 THR A C 1
ATOM 859 O O . THR A 1 105 ? -17.537 9.837 17.264 1.00 93.81 105 THR A O 1
ATOM 862 N N . ILE A 1 106 ? -18.358 10.375 15.247 1.00 92.38 106 ILE A N 1
ATOM 863 C CA . ILE A 1 106 ? -17.138 11.011 14.737 1.00 92.38 106 ILE A CA 1
ATOM 864 C C . ILE A 1 106 ? -17.487 12.400 14.209 1.00 92.38 106 ILE A C 1
ATOM 866 O O . ILE A 1 106 ? -18.456 12.553 13.468 1.00 92.38 106 ILE A O 1
ATOM 870 N N . ILE A 1 107 ? -16.719 13.414 14.606 1.00 79.44 107 ILE A N 1
ATOM 871 C CA . ILE A 1 107 ? -16.882 14.761 14.060 1.00 79.44 107 ILE A CA 1
ATOM 872 C C . ILE A 1 107 ? -16.248 14.744 12.671 1.00 79.44 107 ILE A C 1
ATOM 874 O O . ILE A 1 107 ? -15.026 14.687 12.538 1.00 79.44 107 ILE A O 1
ATOM 878 N N . THR A 1 108 ? -17.060 14.746 11.620 1.00 71.06 108 THR A N 1
ATOM 879 C CA . THR A 1 108 ? -16.544 14.968 10.269 1.00 71.06 108 THR A CA 1
ATOM 880 C C . THR A 1 108 ? -16.007 16.392 10.197 1.00 71.06 108 THR A C 1
ATOM 882 O O . THR A 1 108 ? -16.761 17.340 10.414 1.00 71.06 108 THR A O 1
ATOM 885 N N . ALA A 1 109 ? -14.712 16.552 9.911 1.00 60.56 109 ALA A N 1
ATOM 886 C CA . ALA A 1 109 ? -14.184 17.859 9.537 1.00 60.56 109 ALA A CA 1
ATOM 887 C C . ALA A 1 109 ? -14.990 18.387 8.330 1.00 60.56 109 ALA A C 1
ATOM 889 O O . ALA A 1 109 ? -15.318 17.579 7.453 1.00 60.56 109 ALA A O 1
ATOM 890 N N . PRO A 1 110 ? -15.354 19.684 8.287 1.00 55.22 110 PRO A N 1
ATOM 891 C CA . PRO A 1 110 ? -16.006 20.248 7.111 1.00 55.22 110 PRO A CA 1
ATOM 892 C C . PRO A 1 110 ? -15.119 20.036 5.876 1.00 55.22 110 PRO A C 1
ATOM 894 O O . PRO A 1 110 ? -13.890 20.060 5.987 1.00 55.22 110 PRO A O 1
ATOM 897 N N . ALA A 1 111 ? -15.776 19.741 4.750 1.00 49.97 111 ALA A N 1
ATOM 898 C CA . ALA A 1 111 ? -15.154 19.408 3.469 1.00 49.97 111 ALA A CA 1
ATOM 899 C C . ALA A 1 111 ? -14.324 20.561 2.889 1.00 49.97 111 ALA A C 1
ATOM 901 O O . ALA A 1 111 ? -14.726 21.731 3.086 1.00 49.97 111 ALA A O 1
#

Radius of gyration: 25.28 Å; chains: 1; bounding box: 67×42×58 Å

Sequence (111 aa):
MCATCPLKDRCTRSKTGRVFSVHAQYDLLKAARDQAATDPDWQAEYRRWRPPLERAISWLVAKGNRRVPYRDVIKNDTWLHNRAAALNLRRLINLGLTRTNGTWTIITAPA